Protein AF-A0A9E2LQ42-F1 (afdb_monomer_lite)

Radius of gyration: 20.81 Å; chains: 1; bounding box: 57×19×44 Å

pLDDT: mean 88.21, std 11.4, range [42.59, 97.12]

Foldseek 3Di:
DDDDDDDDDPVVVVVVLVVDDPVVNVVCCCVPPDDDDPDPDDPVNVVVVVVVVVCVVVVVDDDPVNVD

Secondary structure (DSSP, 8-state):
-----PPPPHHHHHHHHHTS-HHHHHHHHHHHH-----SPPPHHHHHHHHHHHHHHHTT-PPPGGGG-

Sequence (68 aa):
MGGRVVSLPQESIVHMLKALPEDALVDIFWRTFIEVDRSPMTSSERADLETAVQEFKQGKTVKWEDLR

Structure (mmCIF, N/CA/C/O backbone):
data_AF-A0A9E2LQ42-F1
#
_entry.id   AF-A0A9E2LQ42-F1
#
loop_
_atom_site.group_PDB
_atom_site.id
_atom_site.type_symbol
_atom_site.label_atom_id
_atom_site.label_alt_id
_a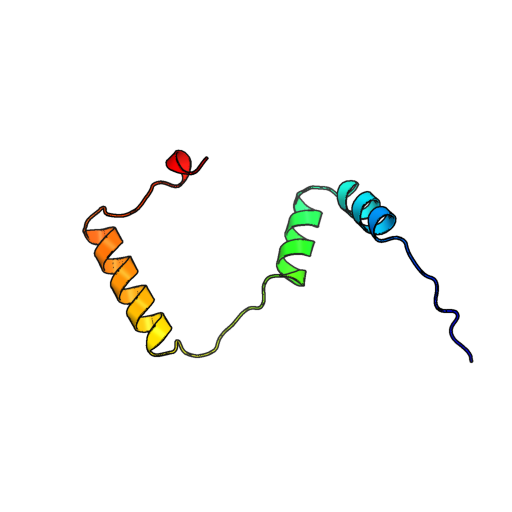tom_site.label_comp_id
_atom_site.label_asym_id
_atom_site.label_entity_id
_atom_site.label_seq_id
_atom_site.pdbx_PDB_ins_code
_atom_site.Cartn_x
_atom_site.Cartn_y
_atom_site.Cartn_z
_atom_site.occupancy
_atom_site.B_iso_or_equiv
_atom_site.auth_seq_id
_atom_site.auth_comp_id
_atom_site.auth_asym_id
_atom_site.auth_atom_id
_atom_site.pdbx_PDB_model_num
ATOM 1 N N . MET A 1 1 ? 38.279 -6.428 -16.589 1.00 42.59 1 MET A N 1
ATOM 2 C CA . MET A 1 1 ? 37.249 -6.169 -17.618 1.00 42.59 1 MET A CA 1
ATOM 3 C C . MET A 1 1 ? 36.484 -4.926 -17.199 1.00 42.59 1 MET A C 1
ATOM 5 O O . MET A 1 1 ? 35.838 -4.962 -16.163 1.00 42.59 1 MET A O 1
ATOM 9 N N . GLY A 1 2 ? 36.654 -3.809 -17.910 1.00 50.41 2 GLY A N 1
ATOM 10 C CA . GLY A 1 2 ? 35.956 -2.559 -17.593 1.00 50.41 2 GLY A CA 1
ATOM 11 C C . GLY A 1 2 ? 34.527 -2.602 -18.128 1.00 50.41 2 GLY A C 1
ATOM 12 O O . GLY A 1 2 ? 34.337 -2.790 -19.327 1.00 50.41 2 GLY A O 1
ATOM 13 N N . GLY A 1 3 ? 33.531 -2.465 -17.254 1.00 57.94 3 GLY A N 1
ATOM 14 C CA . GLY A 1 3 ? 32.135 -2.347 -17.669 1.00 57.94 3 GLY A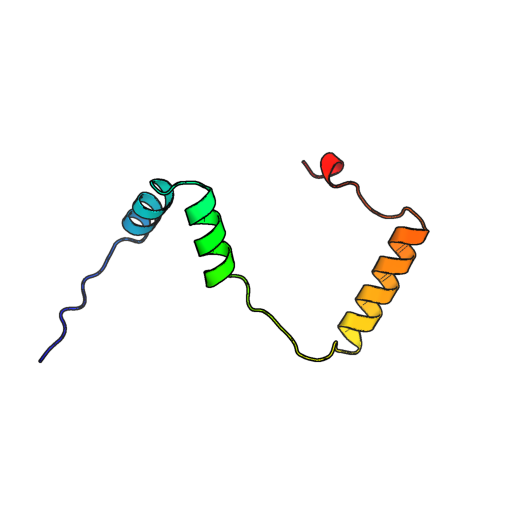 CA 1
ATOM 15 C C . GLY A 1 3 ? 31.885 -0.983 -18.311 1.00 57.94 3 GLY A C 1
ATOM 16 O O . GLY A 1 3 ? 32.201 0.046 -17.718 1.00 57.94 3 GLY A O 1
ATOM 17 N N . ARG A 1 4 ? 31.319 -0.959 -19.523 1.00 61.34 4 ARG A N 1
ATOM 18 C CA . ARG A 1 4 ? 30.748 0.271 -20.088 1.00 61.34 4 ARG A CA 1
ATOM 19 C C . ARG A 1 4 ? 29.436 0.554 -19.367 1.00 61.34 4 ARG A C 1
ATOM 21 O O . ARG A 1 4 ? 28.493 -0.221 -19.492 1.00 61.34 4 ARG A O 1
ATOM 28 N N . VAL A 1 5 ? 29.382 1.662 -18.636 1.00 70.62 5 VAL A N 1
ATOM 29 C CA . VAL A 1 5 ? 28.128 2.193 -18.098 1.00 70.62 5 VAL A CA 1
ATOM 30 C C . VAL A 1 5 ? 27.356 2.796 -19.268 1.00 70.62 5 VAL A C 1
ATOM 32 O O . VAL A 1 5 ? 27.802 3.768 -19.873 1.00 70.62 5 VAL A O 1
ATOM 35 N N . VAL A 1 6 ? 26.234 2.179 -19.625 1.00 74.69 6 VAL A N 1
ATOM 36 C CA . VAL A 1 6 ? 25.302 2.710 -20.623 1.00 74.69 6 VAL A CA 1
ATOM 37 C C . VAL A 1 6 ? 24.225 3.480 -19.871 1.00 74.69 6 VAL A C 1
ATOM 39 O O . VAL A 1 6 ? 23.532 2.910 -19.032 1.00 74.69 6 VAL A O 1
ATOM 42 N N . SER A 1 7 ? 24.098 4.777 -20.149 1.00 78.31 7 SER A N 1
ATOM 43 C CA . SER A 1 7 ? 23.024 5.605 -19.610 1.00 78.31 7 SER A CA 1
ATOM 44 C C . SER A 1 7 ? 21.752 5.396 -20.429 1.00 78.31 7 SER A C 1
ATOM 46 O O . SER A 1 7 ? 21.703 5.684 -21.624 1.00 78.31 7 SER A O 1
ATOM 48 N N . LEU A 1 8 ? 20.711 4.885 -19.778 1.00 81.25 8 LEU A N 1
ATOM 49 C CA . LEU A 1 8 ? 19.368 4.804 -20.342 1.00 81.25 8 LEU A CA 1
ATOM 50 C C . LEU A 1 8 ? 18.570 6.036 -19.901 1.00 81.25 8 LEU A C 1
ATOM 52 O O . LEU A 1 8 ? 18.491 6.295 -18.698 1.00 81.25 8 LEU A O 1
ATOM 56 N N . PRO A 1 9 ? 17.969 6.796 -20.835 1.00 89.25 9 PRO A N 1
ATOM 57 C CA . PRO A 1 9 ? 17.016 7.834 -20.477 1.00 89.25 9 PRO A CA 1
ATOM 58 C C . PRO A 1 9 ? 15.846 7.221 -19.709 1.00 89.25 9 PRO A C 1
ATOM 60 O O . PRO A 1 9 ? 15.298 6.198 -20.122 1.00 89.25 9 PRO A O 1
ATOM 63 N N . GLN A 1 10 ? 15.441 7.865 -18.616 1.00 87.94 10 GLN A N 1
ATOM 64 C CA . GLN A 1 10 ? 14.308 7.419 -17.804 1.00 87.94 10 GLN A CA 1
ATOM 65 C C . GLN A 1 10 ? 13.039 7.235 -18.651 1.00 87.94 10 GLN A C 1
ATOM 67 O O . GLN A 1 10 ? 12.343 6.232 -18.513 1.00 87.94 10 GLN A O 1
ATOM 72 N N . GLU A 1 11 ? 12.791 8.145 -19.594 1.00 92.00 11 GLU A N 1
ATOM 73 C CA . GLU A 1 11 ? 11.647 8.067 -20.508 1.00 92.00 11 GLU A CA 1
ATOM 74 C C . GLU A 1 11 ? 11.637 6.791 -21.353 1.00 92.00 11 GLU A C 1
ATOM 76 O O . GLU A 1 11 ? 10.579 6.208 -21.575 1.00 92.00 11 GLU A O 1
ATOM 81 N N . SER A 1 12 ? 12.802 6.286 -21.766 1.00 90.88 12 SER A N 1
ATOM 82 C CA . SER A 1 12 ? 12.879 5.025 -22.508 1.00 90.88 12 SER A CA 1
ATOM 83 C C . SER A 1 12 ? 12.356 3.853 -21.673 1.00 90.88 12 SER A C 1
ATOM 85 O O . SER A 1 12 ? 11.683 2.972 -22.201 1.00 90.88 12 SER A O 1
ATOM 87 N N . ILE A 1 13 ? 12.612 3.858 -20.361 1.00 88.94 13 ILE A N 1
ATOM 88 C CA . ILE A 1 13 ? 12.107 2.840 -19.430 1.00 88.94 13 ILE A CA 1
ATOM 89 C C . ILE A 1 13 ? 10.593 2.977 -19.267 1.00 88.94 13 ILE A C 1
ATOM 91 O O . ILE A 1 13 ? 9.874 1.985 -19.356 1.00 88.94 13 ILE A O 1
ATOM 95 N N . VAL A 1 14 ? 10.098 4.205 -19.100 1.00 90.62 14 VAL A N 1
ATOM 96 C CA . VAL A 1 14 ? 8.658 4.481 -18.987 1.00 90.62 14 VAL A CA 1
ATOM 97 C C . VAL A 1 14 ? 7.909 4.013 -20.236 1.00 90.62 14 VAL A C 1
ATOM 99 O O . VAL A 1 14 ? 6.861 3.381 -20.123 1.00 90.62 14 VAL A O 1
ATOM 102 N N . HIS A 1 15 ? 8.450 4.270 -21.428 1.00 93.81 15 HIS A N 1
ATOM 103 C CA . HIS A 1 15 ? 7.867 3.798 -22.683 1.00 93.81 15 HIS A CA 1
ATOM 104 C C . HIS A 1 15 ? 7.834 2.269 -22.785 1.00 93.81 15 HIS A C 1
ATOM 106 O O . HIS A 1 15 ? 6.830 1.720 -23.234 1.00 93.81 15 HIS A O 1
ATOM 112 N N . MET A 1 16 ? 8.891 1.579 -22.343 1.00 91.19 16 MET A N 1
ATOM 113 C CA . MET A 1 16 ? 8.909 0.112 -22.306 1.00 91.19 16 MET A CA 1
ATOM 114 C C . MET A 1 16 ? 7.867 -0.448 -21.335 1.00 91.19 16 MET A C 1
ATOM 116 O O . MET A 1 16 ? 7.163 -1.389 -21.685 1.00 91.19 16 MET A O 1
ATOM 120 N N . LEU A 1 17 ? 7.719 0.154 -20.151 1.00 92.00 17 LEU A N 1
ATOM 121 C CA . LEU A 1 17 ? 6.702 -0.252 -19.179 1.00 92.00 17 LEU A CA 1
ATOM 122 C C . LEU A 1 17 ? 5.290 -0.054 -19.742 1.00 92.00 17 LEU A C 1
ATOM 124 O O . LEU A 1 17 ? 4.484 -0.974 -19.699 1.00 92.00 17 LEU A O 1
ATOM 128 N N . LYS A 1 18 ? 5.002 1.099 -20.356 1.00 92.56 18 LYS A N 1
ATOM 129 C CA . LYS A 1 18 ? 3.687 1.392 -20.958 1.00 92.56 18 LYS A CA 1
ATOM 130 C C . LYS A 1 18 ? 3.271 0.427 -22.074 1.00 92.56 18 LYS A C 1
ATOM 132 O O . LYS A 1 18 ? 2.092 0.380 -22.404 1.00 92.56 18 LYS A O 1
ATOM 137 N N . ALA A 1 19 ? 4.214 -0.294 -22.679 1.00 95.62 19 ALA A N 1
ATOM 138 C CA . ALA A 1 19 ? 3.922 -1.292 -23.705 1.00 95.62 19 ALA A CA 1
ATOM 139 C C . ALA A 1 19 ? 3.500 -2.655 -23.124 1.00 95.62 19 ALA A C 1
ATOM 141 O O . ALA A 1 19 ? 3.065 -3.526 -23.878 1.00 95.62 19 ALA A O 1
ATOM 142 N N . LEU A 1 20 ? 3.652 -2.860 -21.812 1.00 95.12 20 LEU A N 1
ATOM 143 C CA . LEU A 1 20 ? 3.265 -4.098 -21.150 1.00 95.12 20 LEU A CA 1
ATOM 144 C C . LEU A 1 20 ? 1.746 -4.161 -20.920 1.00 95.12 20 LEU A C 1
ATOM 146 O O . LEU A 1 20 ? 1.106 -3.127 -20.713 1.00 95.12 20 LEU A O 1
ATOM 150 N N . PRO A 1 21 ? 1.168 -5.372 -20.905 1.00 97.06 21 PRO A N 1
ATOM 151 C CA . PRO A 1 21 ? -0.192 -5.594 -20.428 1.00 97.06 21 PRO A CA 1
ATOM 152 C C . PRO A 1 21 ? -0.390 -5.137 -18.970 1.00 97.06 21 PRO A C 1
ATOM 154 O O . PRO A 1 21 ? 0.553 -5.102 -18.177 1.00 97.06 21 PRO A O 1
ATOM 157 N N . GLU A 1 22 ? -1.629 -4.794 -18.612 1.00 94.25 22 GLU A N 1
ATOM 158 C CA . GLU A 1 22 ? -1.974 -4.249 -17.290 1.00 94.25 22 GLU A CA 1
ATOM 159 C C . GLU A 1 22 ? -1.621 -5.202 -16.138 1.00 94.25 22 GLU A C 1
ATOM 161 O O . GLU A 1 22 ? -1.079 -4.772 -15.125 1.00 94.25 22 GLU A O 1
ATOM 166 N N . ASP A 1 23 ? -1.854 -6.501 -16.303 1.00 95.44 23 ASP A N 1
ATOM 167 C CA . ASP A 1 23 ? -1.518 -7.527 -15.313 1.00 95.44 23 ASP A CA 1
ATOM 168 C C . ASP A 1 23 ? -0.008 -7.596 -15.038 1.00 95.44 23 ASP A C 1
ATOM 170 O O . ASP A 1 23 ? 0.411 -7.681 -13.882 1.00 95.44 23 A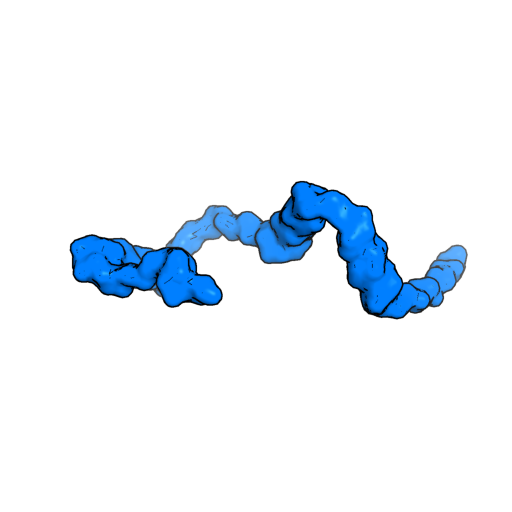SP A O 1
ATOM 174 N N . ALA A 1 24 ? 0.817 -7.476 -16.080 1.00 95.31 24 ALA A N 1
ATOM 175 C CA . ALA A 1 24 ? 2.269 -7.417 -15.943 1.00 95.31 24 ALA A CA 1
ATOM 176 C C . ALA A 1 24 ? 2.730 -6.134 -15.233 1.00 95.31 24 ALA A C 1
ATOM 178 O O . ALA A 1 24 ? 3.634 -6.177 -14.398 1.00 95.31 24 ALA A O 1
ATOM 179 N N . LEU A 1 25 ? 2.098 -4.993 -15.526 1.00 94.19 25 LEU A N 1
ATOM 180 C CA . LEU A 1 25 ? 2.368 -3.733 -14.827 1.00 94.19 25 LEU A CA 1
ATOM 181 C C . LEU A 1 25 ? 2.017 -3.817 -13.340 1.00 94.19 25 LEU A C 1
ATOM 183 O O . LEU A 1 25 ? 2.790 -3.356 -12.498 1.00 94.19 25 LEU A O 1
ATOM 187 N N . VAL A 1 26 ? 0.883 -4.436 -13.018 1.00 92.56 26 VAL A N 1
ATOM 188 C CA . VAL A 1 26 ? 0.442 -4.668 -11.642 1.00 92.56 26 VAL A CA 1
ATOM 189 C C . VAL A 1 26 ? 1.423 -5.589 -10.910 1.00 92.56 26 VAL A C 1
ATOM 191 O O . VAL A 1 26 ? 1.842 -5.250 -9.806 1.00 92.56 26 VAL A O 1
ATOM 194 N N . ASP A 1 27 ? 1.861 -6.701 -11.509 1.00 93.44 27 ASP A N 1
ATOM 195 C CA . ASP A 1 27 ? 2.862 -7.596 -10.898 1.00 93.44 27 ASP A CA 1
ATOM 196 C C . ASP A 1 27 ? 4.199 -6.879 -10.643 1.00 93.44 27 ASP A C 1
ATOM 198 O O . ASP A 1 27 ? 4.764 -6.987 -9.553 1.00 93.44 27 ASP A O 1
ATOM 202 N N . ILE A 1 28 ? 4.682 -6.081 -11.604 1.00 92.00 28 ILE A N 1
ATOM 203 C CA . ILE A 1 28 ? 5.891 -5.260 -11.426 1.00 92.00 28 ILE A CA 1
ATOM 204 C C . ILE A 1 28 ? 5.711 -4.284 -10.264 1.00 92.00 28 ILE A C 1
ATOM 206 O O . ILE A 1 28 ? 6.613 -4.158 -9.432 1.00 92.00 28 ILE A O 1
ATOM 210 N N . PHE A 1 29 ? 4.561 -3.610 -10.181 1.00 90.38 29 PHE A N 1
ATOM 211 C CA . PHE A 1 29 ? 4.262 -2.700 -9.082 1.00 90.38 29 PHE A CA 1
ATOM 212 C C . PHE A 1 29 ? 4.321 -3.421 -7.731 1.00 90.38 29 PHE A C 1
ATOM 214 O O . PHE A 1 29 ? 5.056 -2.980 -6.846 1.00 90.38 29 PHE A O 1
ATOM 221 N N . TRP A 1 30 ? 3.633 -4.561 -7.593 1.00 89.50 30 TRP A N 1
ATOM 222 C CA . TRP A 1 30 ? 3.648 -5.352 -6.360 1.00 89.50 30 TRP A CA 1
ATOM 223 C C . TRP A 1 30 ? 5.064 -5.778 -5.975 1.00 89.50 30 TRP A C 1
ATOM 225 O O . TRP A 1 30 ? 5.466 -5.607 -4.832 1.00 89.50 30 TRP A O 1
ATOM 235 N N . ARG A 1 31 ? 5.862 -6.274 -6.920 1.00 88.81 31 ARG A N 1
ATOM 236 C CA . ARG A 1 31 ? 7.230 -6.728 -6.626 1.00 88.81 31 ARG A CA 1
ATOM 237 C C . ARG A 1 31 ? 8.198 -5.603 -6.281 1.00 88.81 31 ARG A C 1
ATOM 239 O O . ARG A 1 31 ? 9.185 -5.859 -5.601 1.00 88.81 31 ARG A O 1
ATOM 246 N N . THR A 1 32 ? 7.962 -4.403 -6.804 1.00 88.44 32 THR A N 1
ATOM 247 C CA . THR A 1 32 ? 8.905 -3.284 -6.677 1.00 88.44 32 THR A CA 1
ATOM 248 C C . THR A 1 32 ? 8.590 -2.403 -5.476 1.00 88.44 32 THR A C 1
ATOM 250 O O . THR A 1 32 ? 9.511 -1.935 -4.817 1.00 88.44 32 THR A O 1
ATOM 253 N N . PHE A 1 33 ? 7.307 -2.152 -5.205 1.00 84.62 33 PHE A N 1
ATOM 254 C CA . PHE A 1 33 ? 6.884 -1.159 -4.214 1.00 84.62 33 PHE A CA 1
ATOM 255 C C . PHE A 1 33 ? 6.298 -1.760 -2.944 1.00 84.62 33 PHE A C 1
ATOM 257 O O . PHE A 1 33 ? 6.226 -1.066 -1.933 1.00 84.62 33 PHE A O 1
ATOM 264 N N . ILE A 1 34 ? 5.850 -3.015 -2.981 1.00 84.19 34 ILE A N 1
ATOM 265 C CA . ILE A 1 34 ? 5.208 -3.627 -1.823 1.00 84.19 34 ILE A CA 1
ATOM 266 C C . ILE A 1 34 ? 6.248 -4.469 -1.101 1.00 84.19 34 ILE A C 1
ATOM 268 O O . ILE A 1 34 ? 6.590 -5.578 -1.511 1.00 84.19 34 ILE A O 1
ATOM 272 N N . GLU A 1 35 ? 6.729 -3.937 0.014 1.00 81.62 35 GLU A N 1
ATOM 273 C CA . GLU A 1 35 ? 7.489 -4.710 0.983 1.00 81.62 35 GLU A CA 1
ATOM 274 C C . GLU A 1 35 ? 6.518 -5.355 1.970 1.00 81.62 35 GLU A C 1
ATOM 276 O O . GLU A 1 35 ? 5.668 -4.697 2.573 1.00 81.62 35 GLU A O 1
ATOM 281 N N . VAL A 1 36 ? 6.614 -6.675 2.114 1.00 79.50 36 VAL A N 1
ATOM 282 C CA . VAL A 1 36 ? 5.794 -7.405 3.080 1.00 79.50 36 VAL A CA 1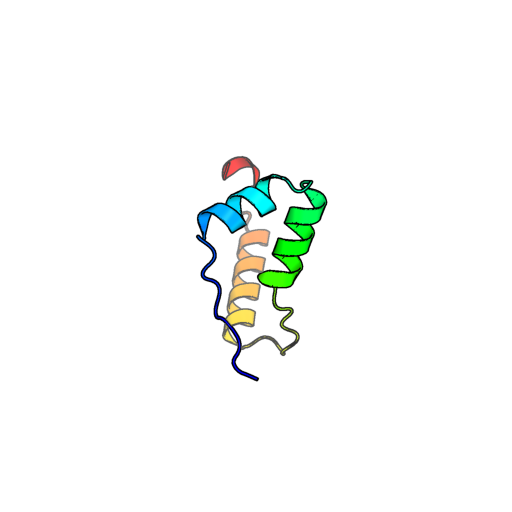
ATOM 283 C C . VAL A 1 36 ? 6.446 -7.277 4.449 1.00 79.50 36 VAL A C 1
ATOM 285 O O . VAL A 1 36 ? 7.374 -8.024 4.764 1.00 79.50 36 VAL A O 1
ATOM 288 N N . ASP A 1 37 ? 5.933 -6.369 5.274 1.00 84.00 37 ASP A N 1
ATOM 289 C CA . ASP A 1 37 ? 6.289 -6.327 6.687 1.00 84.00 37 ASP A CA 1
ATOM 290 C C . ASP A 1 37 ? 5.529 -7.420 7.458 1.00 84.00 37 ASP A C 1
ATOM 292 O O . ASP A 1 37 ? 4.304 -7.537 7.396 1.00 84.00 37 ASP A O 1
ATOM 296 N N . ARG A 1 38 ? 6.285 -8.274 8.153 1.00 86.94 38 ARG A N 1
ATOM 297 C CA . ARG A 1 38 ? 5.769 -9.336 9.037 1.00 86.94 38 ARG A CA 1
ATOM 298 C C . ARG A 1 38 ? 6.170 -9.113 10.489 1.00 86.94 38 ARG A C 1
ATOM 300 O O . ARG A 1 38 ? 6.037 -10.024 11.310 1.00 86.94 38 ARG A O 1
ATOM 307 N N . SER A 1 39 ? 6.734 -7.950 10.791 1.00 93.00 39 SER A N 1
ATOM 308 C CA . SER A 1 39 ? 7.073 -7.572 12.145 1.00 93.00 39 SER A CA 1
ATOM 309 C C . SER A 1 39 ? 5.796 -7.460 12.995 1.00 93.00 39 SER A C 1
ATOM 311 O O . SER A 1 39 ? 4.693 -7.257 12.476 1.00 93.00 39 SER A O 1
ATOM 313 N N . PRO A 1 40 ? 5.891 -7.682 14.315 1.00 93.25 40 PRO A N 1
ATOM 314 C CA . PRO A 1 40 ? 4.772 -7.412 15.204 1.00 93.25 40 PRO A CA 1
ATOM 315 C C . PRO A 1 40 ? 4.393 -5.930 15.142 1.00 93.25 40 PRO A C 1
ATOM 317 O O . PRO A 1 40 ? 5.280 -5.081 15.182 1.00 93.25 40 PRO A O 1
ATOM 320 N N . MET A 1 41 ? 3.089 -5.633 15.147 1.00 91.50 41 MET A N 1
ATOM 321 C CA . MET A 1 41 ? 2.610 -4.249 15.211 1.00 91.50 41 MET A CA 1
ATOM 322 C C . MET A 1 41 ? 3.230 -3.505 16.394 1.00 91.50 41 MET A C 1
ATOM 324 O O . MET A 1 41 ? 3.220 -3.981 17.537 1.00 91.50 41 MET A O 1
ATOM 328 N N . THR A 1 42 ? 3.694 -2.299 16.116 1.00 95.44 42 THR A N 1
ATOM 329 C CA . THR A 1 42 ? 4.088 -1.321 17.119 1.00 95.44 42 THR A CA 1
ATOM 330 C C . THR A 1 42 ? 2.877 -0.863 17.936 1.00 95.44 42 THR A C 1
ATOM 332 O O . THR A 1 42 ? 1.713 -1.052 17.570 1.00 95.44 42 THR A O 1
ATOM 335 N N . SER A 1 43 ? 3.137 -0.227 19.080 1.00 96.00 43 SER A N 1
ATOM 336 C CA . SER A 1 43 ? 2.075 0.372 19.896 1.00 96.00 43 SER A CA 1
ATOM 337 C C . SER A 1 43 ? 1.303 1.464 19.150 1.00 96.00 43 SER A C 1
ATOM 339 O O . SER A 1 43 ? 0.100 1.584 19.364 1.00 96.00 43 SER A O 1
ATOM 341 N N . SER A 1 44 ? 1.975 2.222 18.273 1.00 96.25 44 SER A N 1
ATOM 342 C CA . SER A 1 44 ? 1.335 3.243 17.434 1.00 96.25 44 SER A CA 1
ATOM 343 C C . SER A 1 44 ? 0.366 2.606 16.449 1.00 96.25 44 SER A C 1
ATOM 345 O O . SER A 1 44 ? -0.814 2.927 16.471 1.00 96.25 44 SER A O 1
ATOM 347 N N . GLU A 1 45 ? 0.825 1.625 15.669 1.00 95.62 45 GLU A N 1
ATOM 348 C CA . GLU A 1 45 ? -0.020 0.949 14.676 1.00 95.62 45 GLU A CA 1
ATOM 349 C C . GLU A 1 45 ? -1.221 0.258 15.323 1.00 95.62 45 GLU A C 1
ATOM 351 O O . GLU A 1 45 ? -2.320 0.258 14.770 1.00 95.62 45 GLU A O 1
ATOM 356 N N . ARG A 1 46 ? -1.045 -0.299 16.529 1.00 96.44 46 ARG A N 1
ATOM 357 C CA . ARG A 1 46 ? -2.169 -0.845 17.294 1.00 96.44 46 ARG A CA 1
ATOM 358 C C . ARG A 1 46 ? -3.187 0.241 17.657 1.00 96.44 46 ARG A C 1
ATOM 360 O O . ARG A 1 46 ? -4.382 -0.002 17.509 1.00 96.44 46 ARG A O 1
ATOM 367 N N . ALA A 1 47 ? -2.742 1.403 18.131 1.00 97.06 47 ALA A N 1
ATOM 368 C CA . ALA A 1 47 ? -3.635 2.510 18.478 1.00 97.06 47 ALA A CA 1
ATOM 369 C C . ALA A 1 47 ? -4.364 3.072 17.243 1.00 97.06 47 ALA A C 1
ATOM 371 O O . ALA A 1 47 ? -5.563 3.365 17.307 1.00 97.06 47 ALA A O 1
ATOM 372 N N . ASP A 1 48 ? -3.668 3.157 16.110 1.00 96.31 48 A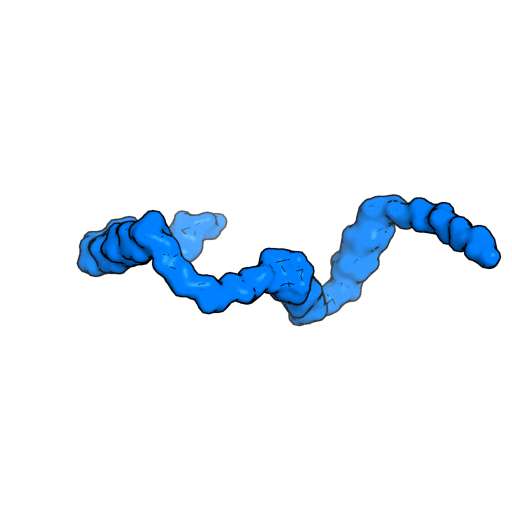SP A N 1
ATOM 373 C CA . ASP A 1 48 ? -4.244 3.570 14.829 1.00 96.31 48 ASP A CA 1
ATOM 374 C C . ASP A 1 48 ? -5.318 2.572 14.372 1.00 96.31 48 ASP A C 1
ATOM 376 O O . ASP A 1 48 ? -6.430 2.964 14.012 1.00 96.31 48 ASP A O 1
ATOM 380 N N . LEU A 1 49 ? -5.037 1.268 14.478 1.00 95.88 49 LEU A N 1
ATOM 381 C CA . LEU A 1 49 ? -5.998 0.212 14.158 1.00 95.88 49 LEU A CA 1
ATOM 382 C C . LEU A 1 49 ? -7.231 0.263 15.070 1.00 95.88 49 LEU A C 1
ATOM 384 O O . LEU A 1 49 ? -8.360 0.143 14.595 1.00 95.88 49 LEU A O 1
ATOM 388 N N . GLU A 1 50 ? -7.038 0.444 16.377 1.00 96.88 50 GLU A N 1
ATOM 389 C CA . GLU A 1 50 ? -8.141 0.594 17.330 1.00 96.88 50 GLU A CA 1
ATOM 390 C C . GLU A 1 50 ? -9.022 1.798 16.976 1.00 96.88 50 GLU A C 1
ATOM 392 O O . GLU A 1 50 ? -10.250 1.673 16.968 1.00 96.88 50 GLU A O 1
ATOM 397 N N . THR A 1 51 ? -8.413 2.928 16.612 1.00 96.12 51 THR A N 1
ATOM 398 C CA . THR A 1 51 ? -9.123 4.134 16.161 1.00 96.12 51 THR A CA 1
ATOM 399 C C . THR A 1 51 ? -9.937 3.854 14.900 1.00 96.12 51 THR A C 1
ATOM 401 O O . THR A 1 51 ? -11.152 4.070 14.899 1.00 96.12 51 THR A O 1
ATOM 404 N N . ALA A 1 52 ? -9.316 3.270 13.872 1.00 95.06 52 ALA A N 1
ATOM 405 C CA . ALA A 1 52 ? -9.982 2.927 12.617 1.00 95.06 52 ALA A CA 1
ATOM 406 C C . ALA A 1 52 ? -11.179 1.979 12.829 1.00 95.06 52 ALA A C 1
ATOM 408 O O . ALA A 1 52 ? -12.248 2.155 12.238 1.00 95.06 52 ALA A O 1
ATOM 409 N N . VAL A 1 53 ? -11.049 0.995 13.726 1.00 96.81 53 VAL A N 1
ATOM 410 C CA . VAL A 1 53 ? -12.149 0.083 14.082 1.00 96.81 53 VAL A CA 1
ATOM 411 C C . VAL A 1 53 ? -13.313 0.832 14.734 1.00 96.81 53 VAL A C 1
ATOM 413 O O . VAL A 1 53 ? -14.475 0.506 14.474 1.00 96.81 53 VAL A O 1
ATOM 416 N N . GLN A 1 54 ? -13.041 1.819 15.589 1.00 97.12 54 GLN A N 1
ATOM 417 C CA . GLN A 1 54 ? -14.100 2.629 16.194 1.00 97.12 54 GLN A CA 1
ATOM 418 C C . GLN A 1 54 ? -14.785 3.531 15.169 1.00 97.12 54 GLN A C 1
ATOM 420 O O . GLN A 1 54 ? -16.012 3.619 15.173 1.00 97.12 54 GLN A O 1
ATOM 425 N N . GLU A 1 55 ? -14.030 4.156 14.268 1.00 96.31 55 GLU A N 1
ATOM 426 C CA . GLU A 1 55 ? -14.583 4.976 13.186 1.00 96.31 55 GLU A CA 1
ATOM 427 C C . GLU A 1 55 ? -15.496 4.162 12.2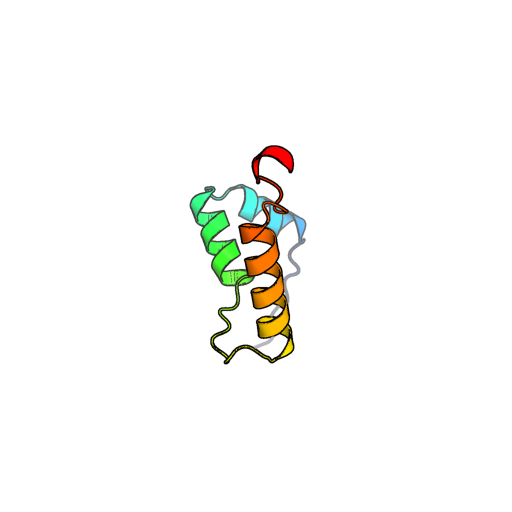70 1.00 96.31 55 GLU A C 1
ATOM 429 O O . GLU A 1 55 ? -16.614 4.594 11.979 1.00 96.31 55 GLU A O 1
ATOM 434 N N . PHE A 1 56 ? -15.081 2.944 11.911 1.00 94.81 56 PHE A N 1
ATOM 435 C CA . PHE A 1 56 ? -15.905 2.004 11.152 1.00 94.81 56 PHE A CA 1
ATOM 436 C C . PHE A 1 56 ? -17.217 1.676 11.872 1.00 94.81 56 PHE A C 1
ATOM 438 O O . PHE A 1 56 ? -18.294 1.809 11.292 1.00 94.81 56 PHE A O 1
ATOM 445 N N . LYS A 1 57 ? -17.159 1.323 13.163 1.00 96.06 57 LYS A N 1
ATOM 446 C CA . LYS A 1 57 ? -18.363 1.045 13.968 1.00 96.06 57 LYS A CA 1
ATOM 447 C C . LYS A 1 57 ? -19.298 2.248 14.080 1.00 96.06 57 LYS A C 1
ATOM 449 O O . LYS A 1 57 ? -20.507 2.072 14.190 1.00 96.06 57 LYS A O 1
ATOM 454 N N . GLN A 1 58 ? -18.743 3.456 14.074 1.00 96.56 58 GLN A N 1
ATOM 455 C CA . GLN A 1 58 ? -19.496 4.707 14.156 1.00 96.56 58 GLN A CA 1
ATOM 456 C C . GLN A 1 58 ? -19.999 5.194 12.788 1.00 96.56 58 GLN A C 1
ATOM 458 O O . GLN A 1 58 ? -20.668 6.223 12.733 1.00 96.56 58 GLN A O 1
ATOM 463 N N . GLY A 1 59 ? -19.677 4.495 11.693 1.00 93.12 59 GLY A N 1
ATOM 464 C CA . GLY A 1 59 ? -20.021 4.923 10.337 1.00 93.12 59 GLY A CA 1
ATOM 465 C C . GLY A 1 59 ? -19.295 6.198 9.898 1.00 93.12 59 GLY A C 1
ATOM 466 O O . GLY A 1 59 ? -19.751 6.871 8.980 1.00 93.12 59 GLY A O 1
ATOM 467 N N . LYS A 1 60 ? -18.171 6.540 10.541 1.00 94.44 60 LYS A N 1
ATOM 468 C CA . LYS A 1 60 ? -17.319 7.695 10.205 1.00 94.44 60 LYS A CA 1
ATOM 469 C C . LYS A 1 60 ? -16.313 7.378 9.094 1.00 94.44 60 LYS A C 1
ATOM 471 O O . LYS A 1 60 ? -15.280 8.025 8.980 1.00 94.44 60 LYS A O 1
ATOM 476 N N . THR A 1 61 ? -16.597 6.364 8.291 1.00 91.31 61 THR A N 1
ATOM 477 C CA . THR A 1 61 ? -15.775 5.962 7.150 1.00 91.31 61 THR A CA 1
ATOM 478 C C . THR A 1 61 ? -16.276 6.618 5.878 1.00 91.31 61 THR A C 1
ATOM 480 O O . THR A 1 61 ? -17.482 6.765 5.688 1.00 91.31 61 THR A O 1
ATOM 483 N N . VAL A 1 62 ? -15.358 6.947 4.976 1.00 89.75 62 VAL A N 1
ATOM 484 C CA . VAL A 1 62 ? -15.692 7.420 3.631 1.00 89.75 62 VAL A CA 1
ATOM 485 C C . VAL A 1 62 ? -15.802 6.212 2.707 1.00 89.75 62 VAL A C 1
ATOM 487 O O . VAL A 1 62 ? -14.974 5.300 2.783 1.00 89.75 62 VAL A O 1
ATOM 490 N N . LYS A 1 63 ? -16.833 6.170 1.861 1.00 86.25 63 LYS A N 1
ATOM 491 C CA . LYS A 1 63 ? -16.935 5.112 0.856 1.00 86.25 63 LYS A CA 1
ATOM 492 C C . LYS A 1 63 ? -15.905 5.344 -0.238 1.00 86.25 63 LYS A C 1
ATOM 494 O O . LYS A 1 63 ? -15.610 6.479 -0.598 1.00 86.25 63 LYS A O 1
ATOM 499 N N . TRP A 1 64 ? -15.390 4.259 -0.798 1.00 85.31 64 TRP A N 1
ATOM 500 C CA . TRP A 1 64 ? -14.388 4.338 -1.857 1.00 85.31 64 TRP A CA 1
ATOM 501 C C . TRP A 1 64 ? -14.912 5.037 -3.115 1.00 85.31 64 TRP A C 1
ATOM 503 O O . TRP A 1 64 ? -14.160 5.732 -3.791 1.00 85.31 64 TRP A O 1
ATOM 513 N N . GLU A 1 65 ? -16.203 4.894 -3.410 1.00 90.19 65 GLU A N 1
ATOM 514 C CA . GLU A 1 65 ? -16.853 5.535 -4.553 1.00 90.19 65 GLU A CA 1
ATOM 515 C C . GLU A 1 65 ? -16.959 7.056 -4.394 1.00 90.19 65 GLU A C 1
ATOM 517 O O . GLU A 1 65 ? -16.994 7.762 -5.396 1.00 90.19 65 GLU A O 1
ATOM 522 N N . ASP A 1 66 ? -16.958 7.555 -3.154 1.00 89.50 66 ASP A N 1
ATOM 523 C CA . ASP A 1 66 ? -17.055 8.985 -2.842 1.00 89.50 66 ASP A CA 1
ATOM 524 C C . ASP A 1 66 ? -15.689 9.702 -2.952 1.00 89.50 66 ASP A C 1
ATOM 526 O O . ASP A 1 66 ? -15.619 10.925 -2.843 1.00 89.50 66 ASP A O 1
ATOM 530 N N . LEU A 1 67 ? -14.596 8.952 -3.154 1.00 80.81 67 LEU A N 1
ATOM 531 C CA . LEU A 1 67 ? -13.227 9.467 -3.315 1.00 80.81 67 LEU A CA 1
ATOM 532 C C . LEU A 1 67 ? -12.786 9.598 -4.786 1.00 80.81 67 LEU A C 1
ATOM 534 O O . LEU A 1 67 ? -11.655 10.020 -5.040 1.00 80.81 67 LEU A O 1
ATOM 538 N N . ARG A 1 68 ? -13.635 9.196 -5.738 1.00 55.59 68 ARG A N 1
ATOM 539 C CA . ARG A 1 68 ? -13.337 9.149 -7.177 1.00 55.59 68 ARG A CA 1
ATOM 540 C C . ARG A 1 68 ? -13.952 10.327 -7.926 1.00 55.59 68 ARG A C 1
ATOM 542 O O . ARG A 1 68 ? -13.283 10.794 -8.875 1.00 55.59 68 ARG A O 1
#